Protein AF-A0A6L6EMI0-F1 (afdb_monomer_lite)

Structure (mmCIF, N/CA/C/O backbone):
data_AF-A0A6L6EMI0-F1
#
_entry.id   AF-A0A6L6EMI0-F1
#
loop_
_atom_site.group_PDB
_atom_site.id
_atom_site.type_symbol
_atom_site.label_atom_id
_atom_site.label_alt_id
_atom_site.label_comp_id
_atom_site.label_asym_id
_atom_site.label_entity_id
_atom_site.label_seq_id
_atom_site.pdbx_PDB_ins_code
_atom_site.Cartn_x
_atom_site.Cartn_y
_atom_site.Cartn_z
_atom_site.occupancy
_atom_site.B_iso_or_equiv
_atom_site.auth_seq_id
_atom_site.auth_comp_id
_atom_site.auth_asym_id
_atom_site.auth_atom_id
_atom_site.pdbx_PDB_model_num
ATOM 1 N N . GLU A 1 1 ? -5.037 0.118 13.263 1.00 74.69 1 GLU A N 1
ATOM 2 C CA . GLU A 1 1 ? -4.937 -0.584 11.969 1.00 74.69 1 GLU A CA 1
ATOM 3 C C . GLU A 1 1 ? -4.812 0.479 10.883 1.00 74.69 1 GLU A C 1
ATOM 5 O O . GLU A 1 1 ? -5.625 1.394 10.880 1.00 74.69 1 GLU A O 1
ATOM 10 N N . LEU A 1 2 ? -3.731 0.477 10.095 1.00 85.75 2 LEU A N 1
ATOM 11 C CA . LEU A 1 2 ? -3.431 1.561 9.135 1.00 85.75 2 LEU A CA 1
ATOM 12 C C . LEU A 1 2 ? -3.742 1.196 7.684 1.00 85.75 2 LEU A C 1
ATOM 14 O O . LEU A 1 2 ? -3.805 2.086 6.849 1.00 85.75 2 LEU A O 1
ATOM 18 N N . ILE A 1 3 ? -3.915 -0.091 7.391 1.00 93.19 3 ILE A N 1
ATOM 19 C CA . ILE A 1 3 ? -4.171 -0.618 6.052 1.00 93.19 3 ILE A CA 1
ATOM 20 C C . ILE A 1 3 ? -5.636 -1.052 6.016 1.00 93.19 3 ILE A C 1
ATOM 22 O O . ILE A 1 3 ? -6.021 -1.943 6.763 1.00 93.19 3 ILE A O 1
ATOM 26 N N . LEU A 1 4 ? -6.444 -0.405 5.178 1.00 94.44 4 LEU A N 1
ATOM 27 C CA . LEU A 1 4 ? -7.864 -0.718 4.976 1.00 94.44 4 LEU A CA 1
ATOM 28 C C . LEU A 1 4 ? -8.070 -1.651 3.782 1.00 94.44 4 LEU A C 1
ATOM 30 O O . LEU A 1 4 ? -8.885 -2.567 3.832 1.00 94.44 4 LEU A O 1
ATOM 34 N N . SER A 1 5 ? -7.331 -1.416 2.701 1.00 95.06 5 SER A N 1
ATOM 35 C CA . SER A 1 5 ? -7.314 -2.275 1.520 1.00 95.06 5 SER A CA 1
ATOM 36 C C . SER A 1 5 ? -6.005 -2.113 0.759 1.00 95.06 5 SER A C 1
ATOM 38 O O . SER A 1 5 ? -5.291 -1.118 0.928 1.00 95.06 5 SER A O 1
ATOM 40 N N . VAL A 1 6 ? -5.680 -3.106 -0.068 1.00 96.00 6 VAL A N 1
ATOM 41 C CA . VAL A 1 6 ? -4.511 -3.074 -0.945 1.00 96.00 6 VAL A CA 1
ATOM 42 C C . VAL A 1 6 ? -4.902 -3.605 -2.316 1.00 96.00 6 VAL A C 1
ATOM 44 O O . VAL A 1 6 ? -5.402 -4.719 -2.425 1.00 96.00 6 VAL A O 1
ATOM 47 N N . GLU A 1 7 ? -4.644 -2.810 -3.346 1.00 97.25 7 GLU A N 1
ATOM 48 C CA . GLU A 1 7 ? -4.806 -3.170 -4.756 1.00 97.25 7 GLU A CA 1
ATOM 49 C C . GLU A 1 7 ? -3.443 -3.166 -5.453 1.00 97.25 7 GLU A C 1
ATOM 51 O O . GLU A 1 7 ? -2.474 -2.597 -4.941 1.00 97.25 7 GLU A O 1
ATOM 56 N N . SER A 1 8 ? -3.343 -3.773 -6.636 1.00 96.62 8 SER A N 1
ATOM 57 C CA . SER A 1 8 ? -2.092 -3.783 -7.404 1.00 96.62 8 SER A CA 1
ATOM 58 C C . SER A 1 8 ? -2.298 -3.516 -8.887 1.00 96.62 8 SER A C 1
ATOM 60 O O . SER A 1 8 ? -3.296 -3.936 -9.468 1.00 96.62 8 SER A O 1
ATOM 62 N N . SER A 1 9 ? -1.319 -2.858 -9.505 1.00 97.38 9 SER A N 1
ATOM 63 C CA . SER A 1 9 ? -1.259 -2.638 -10.949 1.00 97.38 9 SER A CA 1
ATOM 64 C C . SER A 1 9 ? 0.194 -2.647 -11.409 1.00 97.38 9 SER A C 1
ATOM 66 O O . SER A 1 9 ? 1.001 -1.877 -10.895 1.00 97.38 9 SER A O 1
ATOM 68 N N . ALA A 1 10 ? 0.532 -3.517 -12.365 1.00 96.62 10 ALA A N 1
ATOM 69 C CA . ALA A 1 10 ? 1.891 -3.687 -12.886 1.00 96.62 10 ALA A CA 1
ATOM 70 C C . ALA A 1 10 ? 2.946 -3.797 -11.762 1.00 96.62 10 ALA A C 1
ATOM 72 O O . ALA A 1 10 ? 2.937 -4.757 -10.991 1.00 96.62 10 ALA A O 1
ATOM 73 N N . ASN A 1 11 ? 3.835 -2.813 -11.634 1.00 96.00 11 ASN A N 1
ATOM 74 C CA . ASN A 1 11 ? 4.878 -2.766 -10.614 1.00 96.00 11 ASN A CA 1
ATOM 75 C C . ASN A 1 11 ? 4.447 -2.085 -9.310 1.00 96.00 11 ASN A C 1
ATOM 77 O O . ASN A 1 11 ? 5.294 -1.839 -8.461 1.00 96.00 11 ASN A O 1
ATOM 81 N N . MET A 1 12 ? 3.175 -1.743 -9.131 1.00 96.31 12 MET A N 1
ATOM 82 C CA . MET A 1 12 ? 2.718 -0.872 -8.050 1.00 96.31 12 MET A CA 1
ATOM 83 C C . MET A 1 12 ? 1.696 -1.572 -7.160 1.00 96.31 12 MET A C 1
ATOM 85 O O . MET A 1 12 ? 0.858 -2.336 -7.642 1.00 96.31 12 MET A O 1
ATOM 89 N N . ALA A 1 13 ? 1.742 -1.263 -5.867 1.00 95.81 13 ALA A N 1
ATOM 90 C CA . ALA A 1 13 ? 0.666 -1.533 -4.924 1.00 95.81 13 ALA A CA 1
ATOM 91 C C . ALA A 1 13 ? 0.069 -0.208 -4.432 1.00 95.81 13 ALA A C 1
ATOM 93 O O . ALA A 1 13 ? 0.796 0.743 -4.135 1.00 95.81 13 ALA A O 1
ATOM 94 N N . VAL A 1 14 ? -1.257 -0.151 -4.363 1.00 97.19 14 VAL A N 1
ATOM 95 C CA . VAL A 1 14 ? -2.033 0.993 -3.881 1.00 97.19 14 VAL A CA 1
ATOM 96 C C . VAL A 1 14 ? -2.645 0.597 -2.550 1.00 97.19 14 VAL A C 1
ATOM 98 O O . VAL A 1 14 ? -3.471 -0.310 -2.496 1.00 97.19 14 VAL A O 1
ATOM 101 N N . VAL A 1 15 ? -2.246 1.269 -1.478 1.00 96.75 15 VAL A N 1
ATOM 102 C CA . VAL A 1 15 ? -2.723 0.986 -0.126 1.00 96.75 15 VAL A CA 1
ATOM 103 C C . VAL A 1 15 ? -3.661 2.089 0.321 1.00 96.75 15 VAL A C 1
ATOM 105 O O . VAL A 1 15 ? -3.288 3.262 0.285 1.00 96.75 15 VAL A O 1
ATOM 108 N N . LYS A 1 16 ? -4.858 1.721 0.776 1.00 97.31 16 LYS A N 1
ATOM 109 C CA . LYS A 1 16 ? -5.787 2.649 1.420 1.00 97.31 16 LYS A CA 1
ATOM 110 C C . LYS A 1 16 ? -5.583 2.667 2.921 1.00 97.31 16 LYS A C 1
ATOM 112 O O . LYS A 1 16 ? -5.442 1.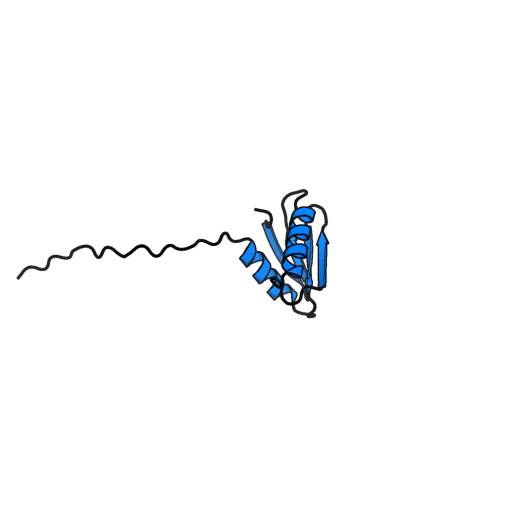618 3.548 1.00 97.31 16 LYS A O 1
ATOM 117 N N . THR A 1 17 ? -5.609 3.863 3.488 1.00 96.75 17 THR A N 1
ATOM 118 C CA . THR A 1 17 ? -5.488 4.119 4.922 1.00 96.75 17 THR A CA 1
ATOM 119 C C . THR A 1 17 ? -6.701 4.904 5.418 1.00 96.75 17 THR A C 1
ATOM 121 O O . THR A 1 17 ? -7.434 5.477 4.611 1.00 96.75 17 THR A O 1
ATOM 124 N N . PRO A 1 18 ? -6.925 4.995 6.740 1.00 96.50 18 PRO A N 1
ATOM 125 C CA . PRO A 1 18 ? -7.814 6.015 7.285 1.00 96.50 18 PRO A CA 1
ATOM 126 C C . PRO A 1 18 ? -7.353 7.434 6.885 1.00 96.50 18 PRO A C 1
ATOM 128 O O . PRO A 1 18 ? -6.175 7.605 6.540 1.00 96.50 18 PRO A O 1
ATOM 131 N N . PRO A 1 19 ? -8.235 8.449 6.965 1.00 96.00 19 PRO A N 1
ATOM 132 C CA . PRO A 1 19 ? -7.884 9.843 6.677 1.00 96.00 19 PRO A CA 1
ATOM 133 C C . PRO A 1 19 ? -6.653 10.308 7.469 1.00 96.00 19 PRO A C 1
ATOM 135 O O . PRO A 1 19 ? -6.555 10.047 8.671 1.00 96.00 19 PRO A O 1
ATOM 138 N N . GLY A 1 20 ? -5.699 10.953 6.793 1.00 95.19 20 GLY A N 1
ATOM 139 C CA . GLY A 1 20 ? -4.415 11.385 7.363 1.00 95.19 20 GLY A CA 1
ATOM 140 C C . GLY A 1 20 ? -3.423 10.262 7.710 1.00 95.19 20 GLY A C 1
ATOM 141 O O . GLY A 1 20 ? -2.333 10.533 8.217 1.00 95.19 20 GLY A O 1
ATOM 142 N N . GLY A 1 21 ? -3.770 8.995 7.464 1.00 95.50 21 GLY A N 1
ATOM 143 C CA . GLY A 1 21 ? -2.957 7.833 7.834 1.00 95.50 21 GLY A CA 1
ATOM 144 C C . GLY A 1 21 ? -1.817 7.512 6.864 1.00 95.50 21 GLY A C 1
ATOM 145 O O . GLY A 1 21 ? -0.892 6.781 7.235 1.00 95.50 21 GLY A O 1
ATOM 146 N N . ALA A 1 22 ? -1.848 8.052 5.642 1.00 96.69 22 ALA A N 1
ATOM 147 C CA . ALA A 1 22 ? -0.934 7.649 4.578 1.00 96.69 22 ALA A CA 1
ATOM 148 C C . ALA A 1 22 ? 0.531 7.966 4.900 1.00 96.69 22 ALA A C 1
ATOM 150 O O . ALA A 1 22 ? 1.403 7.119 4.716 1.00 96.69 22 ALA A O 1
ATOM 151 N N . GLN A 1 23 ? 0.808 9.152 5.447 1.00 95.88 23 GLN A N 1
ATOM 152 C CA . GLN A 1 23 ? 2.176 9.570 5.782 1.00 95.88 23 GLN A CA 1
ATOM 153 C C . GLN A 1 23 ? 2.802 8.694 6.871 1.00 95.88 23 GLN A C 1
ATOM 155 O O . GLN A 1 23 ? 3.975 8.321 6.797 1.00 95.88 23 GLN A O 1
ATOM 160 N N . LEU A 1 24 ? 2.007 8.319 7.876 1.00 94.06 24 LEU A N 1
ATOM 161 C CA . LEU A 1 24 ? 2.467 7.451 8.952 1.00 94.06 24 LEU A CA 1
ATOM 162 C C . LEU A 1 24 ? 2.771 6.043 8.422 1.00 94.06 24 LEU A C 1
ATOM 164 O O . LEU A 1 24 ? 3.806 5.470 8.775 1.00 94.06 24 LEU A O 1
ATOM 168 N N . LEU A 1 25 ? 1.911 5.512 7.547 1.00 92.94 25 LEU A N 1
ATOM 169 C CA . LEU A 1 25 ? 2.137 4.225 6.894 1.00 92.94 25 LEU A CA 1
ATOM 170 C C . LEU A 1 25 ? 3.386 4.253 6.004 1.00 92.94 25 LEU A C 1
ATOM 172 O O . LEU A 1 25 ? 4.244 3.388 6.159 1.00 92.94 25 LEU A O 1
ATOM 176 N N . ALA A 1 26 ? 3.523 5.239 5.115 1.00 92.69 26 ALA A N 1
ATOM 177 C CA . ALA A 1 26 ? 4.682 5.356 4.228 1.00 92.69 26 ALA A CA 1
ATOM 178 C C . ALA A 1 26 ? 5.991 5.438 5.022 1.00 92.69 26 ALA A C 1
ATOM 180 O O . ALA A 1 26 ? 6.915 4.668 4.780 1.00 92.69 26 ALA A O 1
ATOM 181 N N . SER A 1 27 ? 6.016 6.251 6.081 1.00 91.06 27 SER A N 1
ATOM 182 C CA . SER A 1 27 ? 7.160 6.334 6.992 1.00 91.06 27 SER A CA 1
ATOM 183 C C . SER A 1 27 ? 7.502 4.984 7.647 1.00 91.06 27 SER A C 1
ATOM 185 O O . SER A 1 27 ? 8.675 4.664 7.849 1.00 91.06 27 SER A O 1
ATOM 187 N N . ALA A 1 28 ? 6.498 4.166 7.984 1.00 89.06 28 ALA A N 1
ATOM 188 C CA . ALA A 1 28 ? 6.717 2.818 8.506 1.00 89.06 28 ALA A CA 1
ATOM 189 C C . ALA A 1 28 ? 7.274 1.855 7.441 1.00 89.06 28 ALA A C 1
ATOM 191 O O . ALA A 1 28 ? 8.185 1.081 7.747 1.00 89.06 28 ALA A O 1
ATOM 192 N N . LEU A 1 29 ? 6.777 1.935 6.204 1.00 87.75 29 LEU A N 1
ATOM 193 C CA . LEU A 1 29 ? 7.253 1.134 5.071 1.00 87.75 29 LEU A CA 1
ATOM 194 C C . LEU A 1 29 ? 8.691 1.485 4.674 1.00 87.75 29 LEU A C 1
ATOM 196 O O . LEU A 1 29 ? 9.495 0.582 4.435 1.00 87.75 29 LEU A O 1
ATOM 200 N N . ASP A 1 30 ? 9.043 2.769 4.666 1.00 85.25 30 ASP A N 1
ATOM 201 C CA . ASP A 1 30 ? 10.394 3.232 4.338 1.00 85.25 30 ASP A CA 1
ATOM 202 C C . ASP A 1 30 ? 11.412 2.748 5.381 1.00 85.25 30 ASP A C 1
ATOM 204 O O . ASP A 1 30 ? 12.478 2.235 5.026 1.00 85.25 30 ASP A O 1
ATOM 208 N N . ARG A 1 31 ? 11.055 2.809 6.676 1.00 82.62 31 ARG A N 1
ATOM 209 C CA . ARG A 1 31 ? 11.885 2.233 7.747 1.00 82.62 31 ARG A CA 1
ATOM 210 C C . ARG A 1 31 ? 12.069 0.732 7.565 1.00 82.62 31 ARG A C 1
ATOM 212 O O . ARG A 1 31 ? 13.200 0.272 7.641 1.00 82.62 31 ARG A O 1
ATOM 219 N N . GLY A 1 32 ? 10.993 -0.015 7.301 1.00 73.56 32 GLY A N 1
ATOM 220 C CA . GLY A 1 32 ? 11.036 -1.467 7.080 1.00 73.56 32 GLY A CA 1
ATOM 221 C C . GLY A 1 32 ? 11.850 -1.878 5.846 1.00 73.56 32 GLY A C 1
ATOM 222 O O . GLY A 1 32 ? 12.574 -2.875 5.875 1.00 73.56 32 GLY A O 1
ATOM 223 N N . SER A 1 33 ? 11.792 -1.075 4.781 1.00 63.84 33 SER A N 1
ATOM 224 C CA . SER A 1 33 ? 12.566 -1.286 3.551 1.00 63.84 33 SER A CA 1
ATOM 225 C C . SER A 1 33 ? 14.071 -1.135 3.793 1.00 63.84 33 SER A C 1
ATOM 227 O O . SER A 1 33 ? 14.858 -1.921 3.267 1.00 63.84 33 SER A O 1
ATOM 229 N N . GLY A 1 34 ? 14.476 -0.193 4.653 1.00 57.62 34 GLY A N 1
ATOM 230 C CA . GLY A 1 34 ? 15.878 0.006 5.042 1.00 57.62 34 GLY A CA 1
ATOM 231 C C . GLY A 1 34 ? 16.497 -1.156 5.830 1.00 57.62 34 GLY A C 1
ATOM 232 O O . GLY A 1 34 ? 17.716 -1.303 5.837 1.00 57.62 34 GLY A O 1
ATOM 233 N N . ILE A 1 35 ? 15.674 -2.008 6.450 1.00 53.31 35 ILE A N 1
ATOM 234 C CA . ILE A 1 35 ? 16.103 -3.175 7.248 1.00 53.31 35 ILE A CA 1
ATOM 235 C C . ILE A 1 35 ? 15.984 -4.500 6.473 1.00 53.31 35 ILE A C 1
ATOM 237 O O . ILE A 1 35 ? 16.186 -5.569 7.044 1.00 53.31 35 ILE A O 1
ATOM 241 N N . GLY A 1 36 ? 15.665 -4.447 5.173 1.00 59.38 36 GLY A N 1
ATOM 242 C CA . GLY A 1 36 ? 15.571 -5.626 4.305 1.00 59.38 36 GLY A CA 1
ATOM 243 C C . GLY A 1 36 ? 14.272 -6.429 4.442 1.00 59.38 36 GLY A C 1
ATOM 244 O O . GLY A 1 36 ? 14.191 -7.528 3.899 1.00 59.38 36 GLY A O 1
ATOM 245 N N . ALA A 1 37 ? 13.254 -5.897 5.132 1.00 59.81 37 ALA A N 1
ATOM 246 C CA . ALA A 1 37 ? 11.963 -6.570 5.299 1.00 59.81 37 ALA A CA 1
ATOM 247 C C . ALA A 1 37 ? 11.109 -6.577 4.015 1.00 59.81 37 ALA A C 1
ATOM 249 O O . ALA A 1 37 ? 10.231 -7.424 3.880 1.00 59.81 37 ALA A O 1
ATOM 250 N N . PHE A 1 38 ? 11.391 -5.676 3.063 1.00 63.84 38 PHE A N 1
ATOM 251 C CA . PHE A 1 38 ? 10.753 -5.637 1.745 1.00 63.84 38 PHE A CA 1
ATOM 252 C C . PHE A 1 38 ? 11.788 -5.856 0.643 1.00 63.84 38 PHE A C 1
ATOM 254 O O . PHE A 1 38 ? 12.633 -5.000 0.363 1.00 63.84 38 PHE A O 1
ATOM 261 N N . ILE A 1 39 ? 11.720 -7.011 -0.012 1.00 62.38 39 ILE A N 1
ATOM 262 C CA . ILE A 1 39 ? 12.601 -7.335 -1.131 1.00 62.38 39 ILE A CA 1
ATOM 263 C C . ILE A 1 39 ? 11.974 -6.722 -2.392 1.00 62.38 39 ILE A C 1
ATOM 265 O O . ILE A 1 39 ? 10.913 -7.147 -2.833 1.00 62.38 39 ILE A O 1
ATOM 269 N N . ASN A 1 40 ? 12.664 -5.757 -3.011 1.00 77.19 40 ASN A N 1
ATOM 270 C CA . ASN A 1 40 ? 12.321 -5.128 -4.304 1.00 77.19 40 ASN A CA 1
ATOM 271 C C . ASN A 1 40 ? 11.404 -3.888 -4.295 1.00 77.19 40 ASN A C 1
ATOM 273 O O . ASN A 1 40 ? 10.758 -3.641 -5.310 1.00 77.19 40 ASN A O 1
ATOM 277 N N . VAL A 1 41 ? 11.381 -3.058 -3.250 1.00 88.12 41 VAL A N 1
ATOM 278 C CA . VAL A 1 41 ? 10.750 -1.719 -3.320 1.00 88.12 41 VAL A CA 1
ATOM 279 C C . VAL A 1 41 ? 11.747 -0.684 -3.875 1.00 88.12 41 VAL A C 1
ATOM 281 O O . VAL A 1 41 ? 12.926 -0.696 -3.515 1.00 88.12 41 VAL A O 1
ATOM 284 N N . ILE A 1 42 ? 11.301 0.175 -4.799 1.00 91.62 42 ILE A N 1
ATOM 285 C CA . ILE A 1 42 ? 12.007 1.388 -5.256 1.00 91.62 42 ILE A CA 1
ATOM 286 C C . ILE A 1 42 ? 11.779 2.519 -4.252 1.00 91.62 42 ILE A C 1
ATOM 288 O O . ILE A 1 42 ? 12.729 3.191 -3.863 1.00 91.62 42 ILE A O 1
ATOM 292 N N . GLY A 1 43 ? 10.525 2.722 -3.844 1.00 90.69 43 GLY A N 1
ATOM 293 C CA . GLY A 1 43 ? 10.129 3.748 -2.885 1.00 90.69 43 GLY A CA 1
ATOM 294 C C . GLY A 1 43 ? 8.615 3.811 -2.695 1.00 90.69 43 GLY A C 1
ATOM 295 O O . GLY A 1 43 ? 7.868 3.038 -3.311 1.00 90.69 43 GLY A O 1
ATOM 296 N N . THR A 1 44 ? 8.180 4.744 -1.849 1.00 93.62 44 THR A N 1
ATOM 297 C CA . THR A 1 44 ? 6.767 5.002 -1.557 1.00 93.62 44 THR A CA 1
ATOM 298 C C . THR A 1 44 ? 6.391 6.471 -1.790 1.00 93.62 44 THR A C 1
ATOM 300 O O . THR A 1 44 ? 7.243 7.357 -1.736 1.00 93.62 44 THR A O 1
ATOM 303 N N . ILE A 1 45 ? 5.116 6.737 -2.089 1.00 96.06 45 ILE A N 1
ATOM 304 C CA . ILE A 1 45 ? 4.539 8.090 -2.160 1.00 96.06 45 ILE A CA 1
ATOM 305 C C . ILE A 1 45 ? 3.263 8.104 -1.326 1.00 96.06 45 ILE A C 1
ATOM 307 O O . ILE A 1 45 ? 2.346 7.325 -1.588 1.00 96.06 45 ILE A O 1
ATOM 311 N N . ALA A 1 46 ? 3.187 9.003 -0.348 1.00 97.25 46 ALA A N 1
ATOM 312 C CA . ALA A 1 46 ? 2.001 9.197 0.476 1.00 97.25 46 ALA A CA 1
ATOM 313 C C . ALA A 1 46 ? 1.174 10.399 0.007 1.00 97.25 46 ALA A C 1
ATOM 315 O O . ALA A 1 46 ? 1.698 11.499 -0.170 1.00 97.25 46 ALA A O 1
ATOM 316 N N . GLY A 1 47 ? -0.129 10.174 -0.146 1.00 97.38 47 GLY A N 1
ATOM 317 C CA . GLY A 1 47 ? -1.149 11.217 -0.173 1.00 97.38 47 GLY A CA 1
ATOM 318 C C . GLY A 1 47 ? -1.712 11.470 1.227 1.00 97.38 47 GLY A C 1
ATOM 319 O O . GLY A 1 47 ? -0.967 11.504 2.206 1.00 97.38 47 GLY A O 1
ATOM 320 N N . ASP A 1 48 ? -3.034 11.624 1.315 1.00 97.19 48 ASP A N 1
ATOM 321 C CA . ASP A 1 48 ? -3.767 11.754 2.584 1.00 97.19 48 ASP A CA 1
ATOM 322 C C . ASP A 1 48 ? -4.260 10.393 3.110 1.00 97.19 48 ASP A C 1
ATOM 324 O O . ASP A 1 48 ? -3.907 9.962 4.209 1.00 97.19 48 ASP A O 1
ATOM 328 N N . ASP A 1 49 ? -5.020 9.682 2.276 1.00 97.25 49 ASP A N 1
ATOM 329 C CA . ASP A 1 49 ? -5.655 8.393 2.581 1.00 97.25 49 ASP A CA 1
ATOM 330 C C . ASP A 1 49 ? -5.077 7.227 1.753 1.00 97.25 49 ASP A C 1
ATOM 332 O O . ASP A 1 49 ? -5.608 6.116 1.757 1.00 97.25 49 ASP A O 1
ATOM 336 N N . THR A 1 50 ? -4.036 7.493 0.960 1.00 96.88 50 THR A N 1
ATOM 337 C CA . THR A 1 50 ? -3.505 6.553 -0.030 1.00 96.88 50 THR A CA 1
ATOM 338 C C . THR A 1 50 ? -1.984 6.559 -0.033 1.00 96.88 50 THR A C 1
ATOM 340 O O . THR A 1 50 ? -1.368 7.623 -0.095 1.00 96.88 50 THR A O 1
ATOM 343 N N . VAL A 1 51 ? -1.378 5.372 -0.034 1.00 97.12 51 VAL A N 1
ATOM 344 C CA . VAL A 1 51 ? 0.063 5.183 -0.245 1.00 97.12 51 VAL A CA 1
ATOM 345 C C . VAL A 1 51 ? 0.293 4.360 -1.500 1.00 97.12 51 VAL A C 1
ATOM 347 O O . VAL A 1 51 ? -0.317 3.312 -1.702 1.00 97.12 51 VAL A O 1
ATOM 350 N N . LEU A 1 52 ? 1.209 4.833 -2.329 1.00 97.19 52 LEU A N 1
ATOM 351 C CA . LEU A 1 52 ? 1.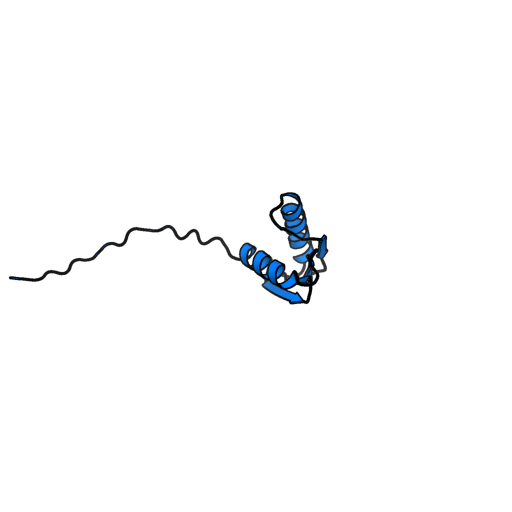687 4.142 -3.510 1.00 97.19 52 LEU A CA 1
ATOM 352 C C . LEU A 1 52 ? 3.029 3.493 -3.188 1.00 97.19 52 LEU A C 1
ATOM 354 O O . LEU A 1 52 ? 3.942 4.181 -2.739 1.00 97.19 52 LEU A O 1
ATOM 358 N N . VAL A 1 53 ? 3.160 2.191 -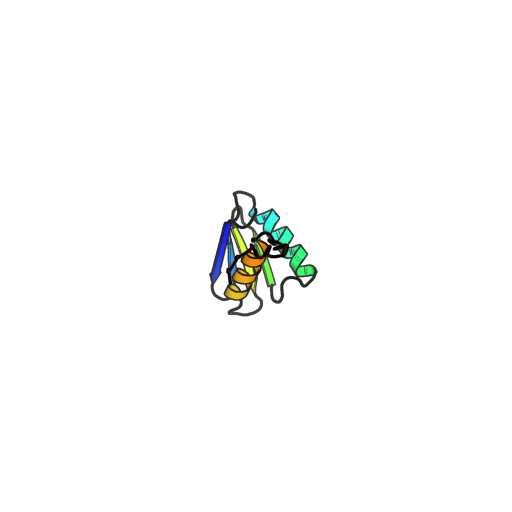3.423 1.00 94.94 53 VAL A N 1
ATOM 359 C CA . VAL A 1 53 ? 4.407 1.440 -3.218 1.00 94.94 53 VAL A CA 1
ATOM 360 C C . VAL A 1 53 ? 4.877 0.922 -4.568 1.00 94.94 53 VAL A C 1
ATOM 362 O O . VAL A 1 53 ? 4.127 0.244 -5.268 1.00 94.94 53 VAL A O 1
ATOM 365 N N . ILE A 1 54 ? 6.109 1.255 -4.948 1.00 94.94 54 ILE A N 1
ATOM 366 C CA . ILE A 1 54 ? 6.636 0.988 -6.290 1.00 94.94 54 ILE A CA 1
ATOM 367 C C . ILE A 1 54 ? 7.672 -0.133 -6.210 1.00 94.94 54 ILE A C 1
ATOM 369 O O . ILE A 1 54 ? 8.647 -0.026 -5.472 1.00 94.94 54 ILE A O 1
ATOM 373 N N . SER A 1 55 ? 7.491 -1.196 -6.988 1.00 93.50 55 SER A N 1
ATOM 374 C CA . SER A 1 55 ? 8.425 -2.315 -7.112 1.00 93.50 55 SER A CA 1
ATOM 375 C C . SER A 1 55 ? 9.524 -2.037 -8.136 1.00 93.50 55 SER A C 1
ATOM 377 O O . SER A 1 55 ? 9.313 -1.344 -9.133 1.00 93.50 55 SER A O 1
ATOM 379 N N . LYS A 1 56 ? 10.689 -2.660 -7.928 1.00 92.44 56 LYS A N 1
ATOM 380 C CA . LYS A 1 56 ? 11.795 -2.727 -8.896 1.00 92.44 56 LYS A CA 1
ATOM 381 C C . LYS A 1 56 ? 11.450 -3.567 -10.124 1.00 92.44 56 LYS A C 1
ATOM 383 O O . LYS A 1 56 ? 11.999 -3.322 -11.192 1.00 92.44 56 LYS A O 1
ATOM 388 N N . LYS A 1 57 ? 10.581 -4.571 -9.974 1.00 92.75 57 LYS A N 1
ATOM 389 C CA . LYS A 1 57 ? 10.148 -5.433 -11.082 1.00 92.75 57 LYS A CA 1
ATOM 390 C C . LYS A 1 57 ? 8.904 -4.857 -11.738 1.00 92.75 57 LYS A C 1
ATOM 392 O O . LYS A 1 57 ? 7.994 -4.439 -11.029 1.00 92.75 57 LYS A O 1
ATOM 397 N N . SER A 1 58 ? 8.837 -4.901 -13.068 1.00 94.31 58 SER A N 1
ATOM 398 C CA . SER A 1 58 ? 7.714 -4.379 -13.863 1.00 94.31 58 SER A CA 1
ATOM 399 C C . SER A 1 58 ? 6.359 -5.029 -13.543 1.00 94.31 58 SER A C 1
ATOM 401 O O . SER A 1 58 ? 5.323 -4.425 -13.795 1.00 94.31 58 SER A O 1
ATOM 403 N N . ASP A 1 59 ? 6.362 -6.232 -12.972 1.00 94.75 59 ASP A N 1
ATOM 404 C CA . ASP A 1 59 ? 5.195 -7.030 -12.575 1.00 94.75 59 ASP A CA 1
ATOM 405 C C . ASP A 1 59 ? 5.114 -7.267 -11.051 1.00 94.75 59 ASP A C 1
ATOM 407 O O . ASP A 1 59 ? 4.332 -8.087 -10.568 1.00 94.75 59 ASP A O 1
ATOM 411 N N . GLY A 1 60 ? 5.927 -6.553 -10.266 1.00 93.38 60 GLY A N 1
ATOM 412 C CA . GLY A 1 60 ? 6.087 -6.807 -8.832 1.00 93.38 60 GLY A CA 1
ATOM 413 C C . GLY A 1 60 ? 4.941 -6.329 -7.933 1.00 93.38 60 GLY A C 1
ATOM 414 O O . GLY A 1 60 ? 4.959 -6.619 -6.736 1.00 93.38 60 GLY A O 1
ATOM 415 N N . GLY A 1 61 ? 3.943 -5.619 -8.466 1.00 95.00 61 GLY A N 1
ATOM 416 C CA . GLY A 1 61 ? 2.861 -5.009 -7.687 1.00 95.00 61 GLY A CA 1
ATOM 417 C C . GLY A 1 61 ? 2.012 -6.024 -6.920 1.00 95.00 61 GLY A C 1
ATOM 418 O O . GLY A 1 61 ? 1.693 -5.803 -5.754 1.00 95.00 61 GLY A O 1
ATOM 419 N N . ALA A 1 62 ? 1.709 -7.175 -7.529 1.00 95.00 62 ALA A N 1
ATOM 420 C CA . ALA A 1 62 ? 0.921 -8.226 -6.881 1.00 95.00 62 ALA A CA 1
ATOM 421 C C . ALA A 1 62 ? 1.659 -8.867 -5.687 1.00 95.00 62 ALA A C 1
ATOM 423 O O . ALA A 1 62 ? 1.037 -9.193 -4.674 1.00 95.00 62 ALA A O 1
ATOM 424 N N . SER A 1 63 ? 2.990 -9.012 -5.774 1.00 92.50 63 SER A N 1
ATOM 425 C CA . SER A 1 63 ? 3.811 -9.497 -4.651 1.00 92.50 63 SER A CA 1
ATOM 426 C C . SER A 1 63 ? 3.807 -8.492 -3.505 1.00 92.50 63 SER A C 1
ATOM 428 O O . SER A 1 63 ? 3.542 -8.869 -2.366 1.00 92.50 63 SER A O 1
ATOM 430 N N . LEU A 1 64 ? 4.009 -7.205 -3.821 1.00 92.06 64 LEU A N 1
ATOM 431 C CA . LEU A 1 64 ? 3.953 -6.132 -2.829 1.00 92.06 64 LEU A CA 1
ATOM 432 C C . LEU A 1 64 ? 2.603 -6.101 -2.114 1.00 92.06 64 LEU A C 1
ATOM 434 O O . LEU A 1 64 ? 2.564 -6.033 -0.890 1.00 92.06 64 LEU A O 1
ATOM 438 N N . ALA A 1 65 ? 1.498 -6.200 -2.854 1.00 93.19 65 ALA A N 1
ATOM 439 C CA . ALA A 1 65 ? 0.168 -6.205 -2.258 1.00 93.19 65 ALA A CA 1
ATOM 440 C C . ALA A 1 65 ? -0.019 -7.366 -1.272 1.00 93.19 65 ALA A C 1
ATOM 442 O O . ALA A 1 65 ? -0.525 -7.171 -0.165 1.00 93.19 65 ALA A O 1
ATOM 443 N N . LYS A 1 66 ? 0.452 -8.564 -1.637 1.00 91.75 66 LYS A N 1
ATOM 444 C CA . 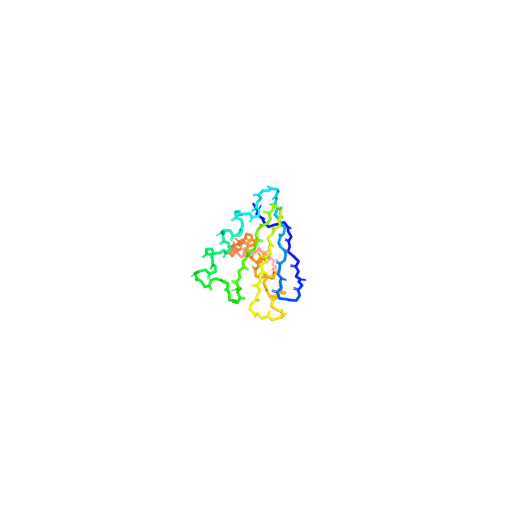LYS A 1 66 ? 0.397 -9.747 -0.773 1.00 91.75 66 LYS A CA 1
ATOM 445 C C . LYS A 1 66 ? 1.242 -9.584 0.493 1.00 91.75 66 LYS A C 1
ATOM 447 O O . LYS A 1 66 ? 0.782 -9.941 1.575 1.00 91.75 66 LYS A O 1
ATOM 452 N N . GLU A 1 67 ? 2.451 -9.044 0.369 1.00 89.50 67 GLU A N 1
ATOM 453 C CA . GLU A 1 67 ? 3.336 -8.766 1.508 1.00 89.50 67 GLU A CA 1
ATOM 454 C C . GLU A 1 67 ? 2.718 -7.728 2.457 1.00 89.50 67 GLU A C 1
ATOM 456 O O . GLU A 1 67 ? 2.657 -7.951 3.666 1.00 89.50 67 GLU A O 1
ATOM 461 N N . LEU A 1 68 ? 2.180 -6.634 1.913 1.00 89.69 68 LEU A N 1
ATOM 462 C CA . LEU A 1 68 ? 1.541 -5.562 2.684 1.00 89.69 68 LEU A CA 1
ATOM 463 C C . LEU A 1 68 ? 0.293 -6.048 3.431 1.00 89.69 68 LEU A C 1
ATOM 465 O O . LEU A 1 68 ? 0.112 -5.718 4.604 1.00 89.69 68 LEU A O 1
ATOM 469 N N . LEU A 1 69 ? -0.536 -6.880 2.793 1.00 89.25 69 LEU A N 1
ATOM 470 C CA . LEU A 1 69 ? -1.674 -7.526 3.453 1.00 89.25 69 LEU A CA 1
ATOM 471 C C . LEU A 1 69 ? -1.227 -8.480 4.568 1.00 89.25 69 LEU A C 1
ATOM 473 O O . LEU A 1 69 ? -1.886 -8.553 5.604 1.00 89.25 69 LEU A O 1
ATOM 477 N N . GLY A 1 70 ? -0.101 -9.175 4.390 1.00 85.50 70 GLY A N 1
ATOM 478 C CA . GLY A 1 70 ? 0.483 -10.038 5.420 1.00 85.50 70 GLY A CA 1
ATOM 479 C C . GLY A 1 70 ? 0.928 -9.276 6.673 1.00 85.50 70 GLY A C 1
ATOM 480 O O . GLY A 1 70 ? 0.838 -9.815 7.771 1.00 85.50 70 GLY A O 1
ATOM 481 N N . ILE A 1 71 ? 1.353 -8.018 6.525 1.00 79.62 71 ILE A N 1
ATOM 482 C CA . ILE A 1 71 ? 1.747 -7.138 7.641 1.00 79.62 71 ILE A CA 1
ATOM 483 C C . ILE A 1 71 ? 0.525 -6.517 8.329 1.00 79.62 71 ILE A C 1
ATOM 485 O O . ILE A 1 71 ? 0.557 -6.253 9.530 1.00 79.62 71 ILE A O 1
ATOM 489 N N . ALA A 1 72 ? -0.553 -6.276 7.579 1.00 78.94 72 ALA A N 1
A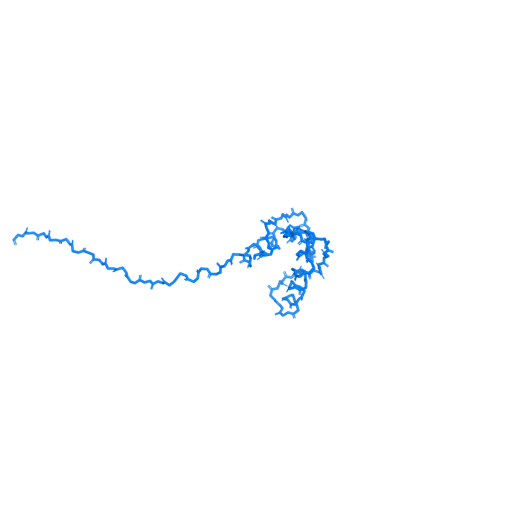TOM 490 C CA . ALA A 1 72 ? -1.803 -5.746 8.119 1.00 78.94 72 ALA A CA 1
ATOM 491 C C . ALA A 1 72 ? -2.505 -6.742 9.055 1.00 78.94 72 ALA A C 1
ATOM 493 O O . ALA A 1 72 ? -3.187 -6.332 9.994 1.00 78.94 72 ALA A O 1
ATOM 494 N N . GLN A 1 73 ? -2.336 -8.044 8.811 1.00 73.31 73 GLN A N 1
ATOM 495 C CA . GLN A 1 73 ? -2.943 -9.073 9.642 1.00 73.31 73 GLN A CA 1
ATOM 496 C C . GLN A 1 73 ? -2.196 -9.177 10.979 1.00 73.31 73 GLN A C 1
ATOM 498 O O . GLN A 1 73 ? -0.981 -9.392 10.989 1.00 73.31 73 GLN A O 1
ATOM 503 N N . PRO A 1 74 ? -2.889 -9.068 12.128 1.00 54.16 74 PRO A N 1
ATOM 504 C CA . PRO A 1 74 ? -2.267 -9.375 13.401 1.00 54.16 74 PRO A CA 1
ATOM 505 C C . PRO A 1 74 ? -1.795 -10.826 13.348 1.00 54.16 74 PRO A C 1
ATOM 507 O O 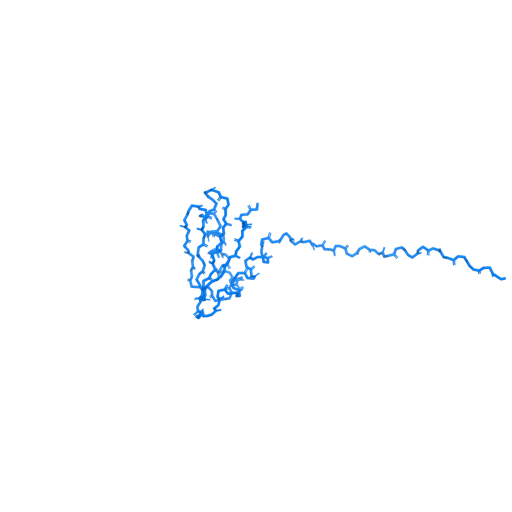. PRO A 1 74 ? -2.566 -11.723 12.995 1.00 54.16 74 PRO A O 1
ATOM 510 N N . SER A 1 75 ? -0.533 -11.061 13.705 1.00 47.78 75 SER A N 1
ATOM 511 C CA . SER A 1 75 ? -0.018 -12.402 13.939 1.00 47.78 75 SER A CA 1
ATOM 512 C C . SER A 1 75 ? -0.877 -13.044 15.024 1.00 47.78 75 SER A C 1
ATOM 514 O O . SER A 1 75 ? -0.658 -12.835 16.219 1.00 47.78 75 SER A O 1
ATOM 516 N N . THR A 1 76 ? -1.885 -13.807 14.621 1.00 42.72 76 THR A N 1
ATOM 517 C CA . THR A 1 76 ? -2.533 -14.763 15.502 1.00 42.72 76 THR A CA 1
ATOM 518 C C . THR A 1 76 ? -1.505 -15.859 15.715 1.00 42.72 76 THR A C 1
ATOM 520 O O . THR A 1 76 ? -1.429 -16.837 14.977 1.00 42.72 76 THR A O 1
ATOM 523 N N . SER A 1 77 ? -0.653 -15.657 16.720 1.00 45.19 77 SER A N 1
ATOM 524 C CA . SER A 1 77 ? 0.077 -16.736 17.360 1.00 45.19 77 SER A CA 1
ATOM 525 C C . SER A 1 77 ? -0.968 -17.728 17.862 1.00 45.19 77 SER A C 1
ATOM 527 O O . SER A 1 77 ? -1.549 -17.598 18.938 1.00 45.19 77 SER A O 1
ATOM 529 N N . THR A 1 78 ? -1.277 -18.712 17.025 1.00 40.22 78 THR A N 1
ATOM 530 C CA . THR A 1 78 ? -2.089 -19.861 17.396 1.00 40.22 78 THR A CA 1
ATOM 531 C C . THR A 1 78 ? -1.237 -20.681 18.354 1.00 40.22 78 THR A C 1
ATOM 533 O O . THR A 1 78 ? -0.433 -21.522 17.968 1.00 40.22 78 THR A O 1
ATOM 536 N N . SER A 1 79 ? -1.370 -20.353 19.638 1.00 43.91 79 SER A N 1
ATOM 537 C CA . SER A 1 79 ? -0.975 -21.201 20.751 1.00 43.91 79 SER A CA 1
ATOM 538 C C . SER A 1 79 ? -1.682 -22.547 20.589 1.00 43.91 79 SER A C 1
ATOM 540 O O . SER A 1 79 ? -2.893 -22.663 20.787 1.00 43.91 79 SER A O 1
ATOM 542 N N . THR A 1 80 ? -0.929 -23.561 20.171 1.00 46.78 80 THR A N 1
ATOM 543 C CA . THR A 1 80 ? -1.350 -24.961 20.173 1.00 46.78 80 THR A CA 1
ATOM 544 C C . THR A 1 80 ? -1.572 -25.401 21.621 1.00 46.78 80 THR A C 1
ATOM 546 O O . THR A 1 80 ? -0.632 -25.776 22.317 1.00 46.78 80 THR A O 1
ATOM 549 N N . ALA A 1 81 ? -2.819 -25.349 22.090 1.00 44.62 81 ALA A N 1
ATOM 550 C CA . ALA A 1 81 ? -3.239 -25.977 23.341 1.00 44.62 81 ALA A CA 1
ATOM 551 C C . ALA A 1 81 ? -3.627 -27.454 23.094 1.00 44.62 81 ALA A C 1
ATOM 553 O O . ALA A 1 81 ? -4.180 -27.777 22.040 1.00 44.62 81 ALA A O 1
ATOM 554 N N . PRO A 1 82 ? -3.345 -28.369 24.042 1.00 46.28 82 PRO A N 1
ATOM 555 C CA . PRO A 1 82 ? -3.426 -29.807 23.818 1.00 46.28 82 PRO A CA 1
ATOM 556 C C . PRO A 1 82 ? -4.881 -30.281 23.753 1.00 46.28 82 PRO A C 1
ATOM 558 O O . PRO A 1 82 ? -5.713 -29.922 24.590 1.00 46.28 82 PRO A O 1
ATOM 561 N N . SER A 1 83 ? -5.187 -31.140 22.779 1.00 42.75 83 SER A N 1
ATOM 562 C CA . SER A 1 83 ? -6.491 -31.789 22.670 1.00 42.75 83 SER A CA 1
ATOM 563 C C . SER A 1 83 ? -6.736 -32.694 23.884 1.00 42.75 83 SER A C 1
ATOM 565 O O . SER A 1 83 ? -6.133 -33.762 24.011 1.00 42.75 83 SER A O 1
ATOM 567 N N . LYS A 1 84 ? -7.664 -32.304 24.764 1.00 43.00 84 LYS A N 1
ATOM 568 C CA . LYS A 1 84 ? -8.314 -33.243 25.686 1.00 43.00 84 LYS A CA 1
ATOM 569 C C . LYS A 1 84 ? -9.128 -34.235 24.853 1.00 43.00 84 LYS A C 1
ATOM 571 O O . LYS A 1 84 ? -10.209 -33.900 24.374 1.00 43.00 84 LYS A O 1
ATOM 576 N N . VAL A 1 85 ? -8.624 -35.458 24.695 1.00 46.81 85 VAL A N 1
ATOM 577 C CA . VAL A 1 85 ? -9.429 -36.581 24.202 1.00 46.81 85 VAL A CA 1
ATOM 578 C C . VAL A 1 85 ? -10.360 -37.009 25.331 1.00 46.81 85 VAL A C 1
ATOM 580 O O . VAL A 1 85 ? -9.946 -37.581 26.338 1.00 46.81 85 VAL A O 1
ATOM 583 N N . SER A 1 86 ? -11.628 -36.649 25.157 1.00 43.78 86 SER A N 1
ATOM 584 C CA . SER A 1 86 ? -12.749 -37.073 25.980 1.00 43.78 86 SER A CA 1
ATOM 585 C C . SER A 1 86 ? -13.010 -38.570 25.804 1.00 43.78 86 SER A C 1
ATOM 587 O O . SER A 1 86 ? -12.973 -39.121 24.704 1.00 43.78 86 SER A O 1
ATOM 589 N N . SER A 1 87 ? -13.290 -39.195 26.936 1.00 46.56 87 SER A N 1
ATOM 590 C CA . SER A 1 87 ? -13.732 -40.561 27.158 1.00 46.56 87 SER A CA 1
ATOM 591 C C . SER A 1 87 ? -14.777 -41.081 26.159 1.00 46.56 87 SER A C 1
ATOM 593 O O . SER A 1 87 ? -15.838 -40.491 25.956 1.00 46.56 87 SER A O 1
ATOM 595 N N . ARG A 1 88 ? -14.558 -42.302 25.652 1.00 50.50 88 ARG A N 1
ATOM 596 C CA . ARG A 1 88 ? -15.657 -43.211 25.298 1.00 50.50 88 ARG A CA 1
ATOM 597 C C . ARG A 1 88 ? -15.456 -44.576 25.942 1.00 50.50 88 ARG A C 1
ATOM 599 O O . ARG A 1 88 ? -14.530 -45.319 25.653 1.00 50.50 88 ARG A O 1
ATOM 606 N N . LYS A 1 89 ? -16.389 -44.847 26.846 1.00 44.97 89 LYS A N 1
ATOM 607 C CA . LYS A 1 89 ? -16.685 -46.094 27.541 1.00 44.97 89 LYS A CA 1
ATOM 608 C C . LYS A 1 89 ? -17.217 -47.105 26.514 1.00 44.97 89 LYS A C 1
ATOM 610 O O . LYS A 1 89 ? -18.220 -46.814 25.868 1.00 44.97 89 LYS A O 1
ATOM 615 N N . ALA A 1 90 ? -16.601 -48.279 26.389 1.00 53.19 90 ALA A N 1
ATOM 616 C CA . ALA A 1 90 ? -17.201 -49.427 25.711 1.00 53.19 90 ALA A CA 1
ATOM 617 C C . ALA A 1 90 ? -17.032 -50.676 26.583 1.00 53.19 90 ALA A C 1
ATOM 619 O O . ALA A 1 90 ? -15.940 -51.164 26.835 1.00 53.19 90 ALA A O 1
ATOM 620 N N . LYS A 1 91 ? -18.184 -51.091 27.091 1.00 48.25 91 LYS A N 1
ATOM 621 C CA . LYS A 1 91 ? -18.518 -52.224 27.943 1.00 48.25 91 LYS A CA 1
ATOM 622 C C . LYS A 1 91 ? -18.220 -53.555 27.231 1.00 48.25 91 LYS A C 1
ATOM 624 O O . LYS A 1 91 ? -18.737 -53.758 26.133 1.00 48.25 91 LYS A O 1
ATOM 629 N N . LYS A 1 92 ? -17.490 -54.462 27.879 1.00 43.50 92 LYS A N 1
ATOM 630 C CA . LYS A 1 92 ? -17.705 -55.914 27.811 1.00 43.50 92 LYS A CA 1
ATOM 631 C C . LYS A 1 92 ? -17.165 -56.564 29.074 1.00 43.50 92 LYS A C 1
ATOM 633 O O . LYS A 1 92 ? -16.082 -56.128 29.513 1.00 43.50 92 LYS A O 1
#

Secondary structure (DSSP, 8-state):
---SEEEEETTEEEEE-STT-HHHHHHHHHHHHHTTSSTTEEEEEE-SSEEEEEESSTTTHHHHHHHHHHHHS-------------------

pLDDT: mean 80.18, std 20.11, range [40.22, 97.38]

Foldseek 3Di:
DFFPAWDFDFQKIKTFGPFQSFVVVQVVVVVCVVVVVDDFWPGWDGDGGIIMTGGNGRRCRVVVRVSVVVVVDPPPPPPDDDDDPDDDDDDD

Sequence (92 aa):
ELILSVESSANMAVVKTPPGGAQLLASALDRGSGIGAFINVIGTIAGDDTVLVISKKSDGGASLAKELLGIAQPSTSTSTAPSKVSSRKAKK

Radius of gyration: 20.11 Å; chains: 1; bounding box: 35×68×42 Å